Protein AF-F8P253-F1 (afdb_monomer_lite)

Structure (mmCIF, N/CA/C/O backbone):
data_AF-F8P253-F1
#
_entry.id   AF-F8P253-F1
#
loop_
_atom_site.group_PDB
_atom_site.id
_atom_site.type_symbol
_atom_site.label_atom_id
_atom_site.label_alt_id
_atom_site.label_comp_id
_atom_site.label_asym_id
_at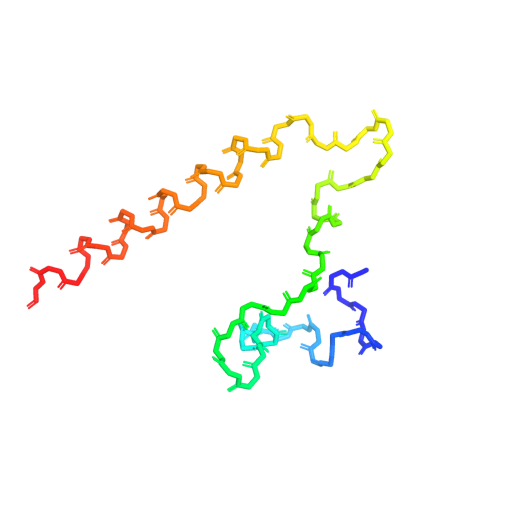om_site.label_entity_id
_atom_site.label_seq_id
_atom_site.pdbx_PDB_ins_code
_atom_site.Cartn_x
_atom_site.Cartn_y
_atom_site.Cartn_z
_atom_site.occupancy
_atom_site.B_iso_or_equiv
_atom_site.auth_seq_id
_atom_site.auth_comp_id
_atom_site.auth_asym_id
_atom_site.auth_atom_id
_atom_site.pdbx_PDB_model_num
ATOM 1 N N . MET A 1 1 ? 1.824 -0.460 -15.033 1.00 79.31 1 MET A N 1
ATOM 2 C CA . MET A 1 1 ? 1.566 -1.719 -14.303 1.00 79.31 1 MET A CA 1
ATOM 3 C C . MET A 1 1 ? 0.275 -1.622 -13.520 1.00 79.31 1 MET A C 1
ATOM 5 O O . MET A 1 1 ? -0.648 -2.297 -13.927 1.00 79.31 1 MET A O 1
ATOM 9 N N . SER A 1 2 ? 0.132 -0.706 -12.554 1.00 86.56 2 SER A N 1
ATOM 10 C CA . SER A 1 2 ? -1.152 -0.499 -11.847 1.00 86.56 2 SER A CA 1
ATOM 11 C C . SER A 1 2 ? -2.360 -0.218 -12.732 1.00 86.56 2 SER A C 1
ATOM 13 O O . SER A 1 2 ? -3.457 -0.634 -12.396 1.00 86.56 2 SER A O 1
ATOM 15 N N . ARG A 1 3 ? -2.167 0.486 -13.854 1.00 90.62 3 ARG A N 1
ATOM 16 C CA . ARG A 1 3 ? -3.228 0.776 -14.832 1.00 90.62 3 ARG A CA 1
ATOM 17 C C . ARG A 1 3 ? -3.049 0.057 -16.171 1.00 90.62 3 ARG A C 1
ATOM 19 O O . ARG A 1 3 ? -3.414 0.586 -17.212 1.00 90.62 3 ARG A O 1
ATOM 26 N N . ASN A 1 4 ? -2.358 -1.085 -16.177 1.00 90.81 4 ASN A N 1
ATOM 27 C CA . ASN A 1 4 ? -2.229 -1.875 -17.399 1.00 90.81 4 ASN A CA 1
ATOM 28 C C . ASN A 1 4 ? -3.530 -2.645 -17.642 1.00 90.81 4 ASN A C 1
ATOM 30 O O . ASN A 1 4 ? -3.789 -3.613 -16.934 1.00 90.81 4 ASN A O 1
ATOM 34 N N . GLU A 1 5 ? -4.286 -2.259 -18.665 1.00 93.81 5 GLU A N 1
ATOM 35 C CA . GLU A 1 5 ? -5.583 -2.859 -18.998 1.00 93.81 5 GLU A CA 1
ATOM 36 C C . GLU A 1 5 ? -5.503 -4.361 -19.320 1.00 93.81 5 GLU A C 1
ATOM 38 O O . GLU A 1 5 ? -6.447 -5.104 -19.070 1.00 93.81 5 GLU A O 1
ATOM 43 N N . ALA A 1 6 ? -4.353 -4.836 -19.815 1.00 91.19 6 ALA A N 1
ATOM 44 C CA . ALA A 1 6 ? -4.141 -6.259 -20.084 1.00 91.19 6 ALA A CA 1
ATOM 45 C C . ALA A 1 6 ? -4.041 -7.105 -18.800 1.00 91.19 6 ALA A C 1
ATOM 47 O O . ALA A 1 6 ? -4.304 -8.303 -18.835 1.00 91.19 6 ALA A O 1
ATOM 48 N N . GLN A 1 7 ? -3.646 -6.495 -17.678 1.00 86.31 7 GLN A N 1
ATOM 49 C CA . GLN A 1 7 ? -3.553 -7.150 -16.367 1.00 86.31 7 GLN A CA 1
ATOM 50 C C . GLN A 1 7 ? -4.765 -6.822 -15.484 1.00 86.31 7 GLN A C 1
ATOM 52 O O . GLN A 1 7 ? -5.251 -7.674 -14.745 1.00 86.31 7 GLN A O 1
ATOM 57 N N . TYR A 1 8 ? -5.266 -5.592 -15.582 1.00 90.06 8 TYR A N 1
ATOM 58 C CA . TYR A 1 8 ? -6.350 -5.051 -14.777 1.00 90.06 8 TYR A CA 1
ATOM 59 C C . TYR A 1 8 ? -7.457 -4.521 -15.694 1.00 90.06 8 TYR A C 1
ATOM 61 O O . TYR A 1 8 ? -7.452 -3.338 -16.006 1.00 90.06 8 TYR A O 1
ATOM 69 N N . PRO A 1 9 ? -8.423 -5.348 -16.125 1.00 91.81 9 PRO A N 1
ATOM 70 C CA . PRO A 1 9 ? -9.573 -4.849 -16.880 1.00 91.81 9 PRO A CA 1
ATOM 71 C C . PRO A 1 9 ? -10.321 -3.783 -16.074 1.00 91.81 9 PRO A C 1
ATOM 73 O O . PRO A 1 9 ? -10.522 -3.986 -14.875 1.00 91.81 9 PRO A O 1
ATOM 76 N N . ASN A 1 10 ? -10.725 -2.683 -16.702 1.00 95.00 10 ASN A N 1
ATOM 77 C CA . ASN A 1 10 ? -11.222 -1.456 -16.079 1.00 95.00 10 ASN A CA 1
ATOM 78 C C . ASN A 1 10 ? -10.208 -0.841 -15.098 1.00 95.00 10 ASN A C 1
ATOM 80 O O . ASN A 1 10 ? -10.549 -0.521 -13.958 1.00 95.00 10 ASN A O 1
ATOM 84 N N . ALA A 1 11 ? -8.943 -0.673 -15.498 1.00 93.50 11 ALA A N 1
ATOM 85 C CA . ALA A 1 11 ? -7.862 -0.312 -14.568 1.00 93.50 11 ALA A CA 1
ATOM 86 C C . ALA A 1 11 ? -7.987 1.096 -13.952 1.00 93.50 11 ALA A C 1
ATOM 88 O O . ALA A 1 11 ? -7.247 1.455 -13.032 1.00 93.50 11 ALA A O 1
ATOM 89 N N . SER A 1 12 ? -8.885 1.921 -14.493 1.00 95.62 12 SER A N 1
ATOM 90 C CA . SER A 1 12 ? -9.193 3.258 -13.974 1.00 95.62 12 SER A CA 1
ATOM 91 C C . SER A 1 12 ? -10.304 3.250 -12.922 1.00 95.62 12 SER A C 1
ATOM 93 O O . SER A 1 12 ? -10.492 4.255 -12.239 1.00 95.62 12 SER A O 1
ATOM 95 N N . GLU A 1 13 ? -11.019 2.134 -12.771 1.00 96.56 13 GLU A N 1
ATOM 96 C CA . GLU A 1 13 ? -12.090 1.965 -11.793 1.00 96.56 13 GLU A CA 1
ATOM 97 C C . GLU A 1 13 ? -11.553 1.399 -10.474 1.00 96.56 13 GLU A C 1
ATOM 99 O O . GLU A 1 13 ? -10.643 0.565 -10.437 1.00 96.56 13 GLU A O 1
ATOM 104 N N . PHE A 1 14 ? -12.151 1.830 -9.363 1.00 94.38 14 PHE A N 1
ATOM 105 C CA . PHE A 1 14 ? -11.867 1.260 -8.052 1.00 94.38 14 PHE A CA 1
ATOM 106 C C . PHE A 1 14 ? -12.670 -0.031 -7.867 1.00 94.38 14 PHE A C 1
ATOM 108 O O . PHE A 1 14 ? -13.848 0.012 -7.527 1.00 94.38 14 PHE A O 1
ATOM 115 N N . VAL A 1 15 ? -12.022 -1.174 -8.104 1.00 92.69 15 VAL A N 1
ATOM 116 C CA . VAL A 1 15 ? -12.639 -2.509 -8.004 1.00 92.69 15 VAL A CA 1
ATOM 117 C C . VAL A 1 15 ? -11.803 -3.382 -7.061 1.00 92.69 15 VAL A C 1
ATOM 119 O O . VAL A 1 15 ? -10.878 -4.047 -7.534 1.00 92.69 15 VAL A O 1
ATOM 122 N N . PRO A 1 16 ? -12.048 -3.358 -5.736 1.00 90.94 16 PRO A N 1
ATOM 123 C CA . PRO A 1 16 ? -11.301 -4.155 -4.754 1.00 90.94 16 PRO A CA 1
ATOM 124 C C . PRO A 1 16 ? -11.383 -5.668 -4.981 1.00 90.94 16 PRO A C 1
ATOM 126 O O . PRO A 1 16 ? -10.426 -6.394 -4.711 1.00 90.94 16 PRO A O 1
ATOM 129 N N . GLU A 1 17 ? -12.503 -6.150 -5.518 1.00 91.94 17 GLU A N 1
ATOM 130 C CA . GLU A 1 17 ? -12.814 -7.569 -5.721 1.00 91.94 17 GLU A CA 1
ATOM 131 C C . GLU A 1 17 ? -11.799 -8.251 -6.643 1.00 91.94 17 GLU A C 1
ATOM 133 O O . GLU A 1 17 ? -11.560 -9.452 -6.529 1.00 91.94 17 GLU A O 1
ATOM 138 N N . ARG A 1 18 ? -11.124 -7.484 -7.511 1.00 90.69 18 ARG A N 1
ATOM 139 C CA . ARG A 1 18 ? -10.083 -8.002 -8.408 1.00 90.69 18 ARG A CA 1
ATOM 140 C C . ARG A 1 18 ? -8.855 -8.545 -7.690 1.00 90.69 18 ARG A C 1
ATOM 142 O O . ARG A 1 18 ? -8.021 -9.141 -8.358 1.00 90.69 18 ARG A O 1
ATOM 149 N N . PHE A 1 19 ? -8.713 -8.311 -6.385 1.00 90.81 19 PHE A N 1
ATOM 150 C CA . PHE A 1 19 ? -7.632 -8.846 -5.553 1.00 90.81 19 PHE A CA 1
ATOM 151 C C . PHE A 1 19 ? -8.046 -10.103 -4.770 1.00 90.81 19 PHE A C 1
ATOM 153 O O . PHE A 1 19 ? -7.273 -10.615 -3.959 1.00 90.81 19 PHE A O 1
ATOM 160 N N . PHE A 1 20 ? -9.242 -10.640 -5.028 1.00 92.00 20 PHE A N 1
ATOM 161 C CA . PHE A 1 20 ? -9.756 -11.856 -4.407 1.00 92.00 20 PHE A CA 1
ATOM 162 C C . PHE A 1 20 ? -9.924 -12.987 -5.429 1.00 92.00 20 PHE A C 1
ATOM 164 O O . PHE A 1 20 ? -10.146 -12.781 -6.622 1.00 92.00 20 PHE A O 1
ATOM 171 N N . LYS A 1 21 ? -9.787 -14.219 -4.948 1.00 91.19 21 LYS A N 1
ATOM 172 C CA . LYS A 1 21 ? -10.188 -15.448 -5.630 1.00 91.19 21 LYS A CA 1
ATOM 173 C C . LYS A 1 21 ? -11.665 -15.741 -5.327 1.00 91.19 21 LYS A C 1
ATOM 175 O O . LYS A 1 21 ? -12.184 -15.245 -4.327 1.00 91.19 21 LYS A O 1
ATOM 180 N N . PRO A 1 22 ? -12.328 -16.615 -6.110 1.00 91.62 22 PRO A N 1
ATOM 181 C CA . PRO A 1 22 ? -13.716 -17.008 -5.848 1.00 91.62 22 PRO A CA 1
ATOM 182 C C . PRO A 1 22 ? -13.958 -17.631 -4.463 1.00 91.62 22 PRO A C 1
ATOM 184 O O . PRO A 1 22 ? -15.077 -17.593 -3.970 1.00 91.62 22 PRO A O 1
ATOM 187 N N . ASP A 1 23 ? -12.924 -18.189 -3.824 1.00 93.38 23 ASP A N 1
ATOM 188 C CA . ASP A 1 23 ? -12.993 -18.757 -2.469 1.00 93.38 23 ASP A CA 1
ATOM 189 C C . ASP A 1 23 ? -12.803 -17.711 -1.351 1.00 93.38 23 ASP A C 1
ATOM 191 O O . ASP A 1 23 ? -12.655 -18.073 -0.184 1.00 93.38 23 ASP A O 1
ATOM 195 N N . GLY A 1 24 ? -12.769 -16.420 -1.695 1.00 89.31 24 GLY A N 1
ATOM 196 C CA . GLY A 1 24 ? -12.595 -15.314 -0.752 1.00 89.31 24 GLY A CA 1
ATOM 197 C C . GLY A 1 24 ? -11.158 -15.119 -0.266 1.00 89.31 24 GLY A C 1
ATOM 198 O O . GLY A 1 24 ? -10.900 -14.218 0.532 1.00 89.31 24 GLY A O 1
ATOM 199 N N . LYS A 1 25 ? -10.194 -15.920 -0.735 1.00 91.12 25 LYS A N 1
ATOM 200 C CA . LYS A 1 25 ? -8.775 -15.698 -0.429 1.00 91.12 25 LYS A CA 1
ATOM 201 C C . LYS A 1 25 ? -8.200 -14.626 -1.336 1.00 91.12 25 LYS A C 1
ATOM 203 O O . LYS A 1 25 ? -8.631 -14.471 -2.474 1.00 91.12 25 LYS A O 1
ATOM 208 N N . LEU A 1 26 ? -7.167 -13.934 -0.867 1.00 89.25 26 LEU A N 1
ATOM 209 C CA . LEU A 1 26 ? -6.424 -13.010 -1.717 1.00 89.25 26 LEU A CA 1
ATOM 210 C C . LEU A 1 26 ? -5.830 -13.759 -2.917 1.00 89.25 26 LEU A C 1
ATOM 212 O O . LEU A 1 26 ? -5.283 -14.865 -2.789 1.00 89.25 26 LEU A O 1
ATOM 216 N N . ASN A 1 27 ? -5.952 -13.168 -4.101 1.00 86.06 27 ASN A N 1
ATOM 217 C CA . ASN A 1 27 ? -5.194 -13.637 -5.245 1.00 86.06 27 ASN A CA 1
ATOM 218 C 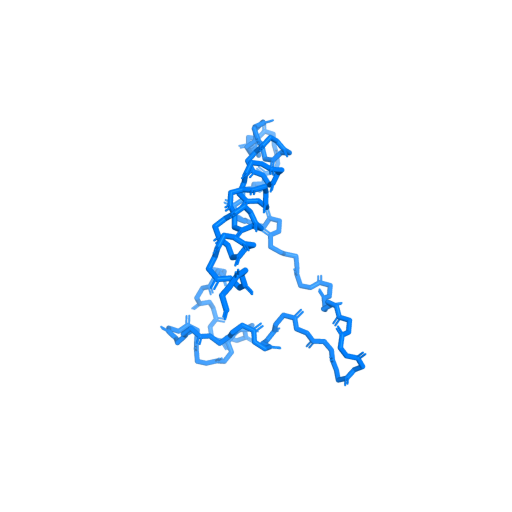C . ASN A 1 27 ? -3.732 -13.191 -5.106 1.00 86.06 27 ASN A C 1
ATOM 220 O O . ASN A 1 27 ? -3.402 -12.268 -4.367 1.00 86.06 27 ASN A O 1
ATOM 224 N N . VAL A 1 28 ? -2.822 -13.924 -5.747 1.00 69.50 28 VAL A N 1
ATOM 225 C CA . VAL A 1 28 ? -1.367 -13.730 -5.581 1.00 69.50 28 VAL A CA 1
ATOM 226 C C . VAL A 1 28 ? -0.887 -12.521 -6.388 1.00 69.50 28 VAL A C 1
ATOM 228 O O . VAL A 1 28 ? 0.288 -12.435 -6.737 1.00 69.50 28 VAL A O 1
ATOM 231 N N . ASP A 1 29 ? -1.788 -11.608 -6.755 1.00 66.81 29 ASP A N 1
ATOM 232 C CA . ASP A 1 29 ? -1.397 -10.508 -7.605 1.00 66.81 29 ASP A CA 1
ATOM 233 C C . ASP A 1 29 ? -0.480 -9.580 -6.817 1.00 66.81 29 ASP A C 1
ATOM 235 O O . ASP A 1 29 ? -0.821 -9.025 -5.767 1.00 66.81 29 ASP A O 1
ATOM 239 N N . ALA A 1 30 ? 0.763 -9.530 -7.283 1.00 61.31 30 ALA A N 1
ATOM 240 C CA . ALA A 1 30 ? 1.842 -8.949 -6.532 1.00 61.31 30 ALA A CA 1
ATOM 241 C C . ALA A 1 30 ? 1.722 -7.434 -6.652 1.00 61.31 30 ALA A C 1
ATOM 243 O O . ALA A 1 30 ? 2.295 -6.802 -7.538 1.00 61.31 30 ALA A O 1
ATOM 244 N N . THR A 1 31 ? 1.057 -6.828 -5.674 1.00 69.44 31 THR A N 1
ATOM 245 C CA . THR A 1 31 ? 1.169 -5.396 -5.383 1.00 69.44 31 THR A CA 1
ATOM 246 C C . THR A 1 31 ? 2.616 -4.988 -5.064 1.00 69.44 31 THR A C 1
ATOM 248 O O . THR A 1 31 ? 2.877 -3.818 -4.826 1.00 69.44 31 THR A O 1
ATOM 251 N N . SER A 1 32 ? 3.589 -5.910 -5.118 1.00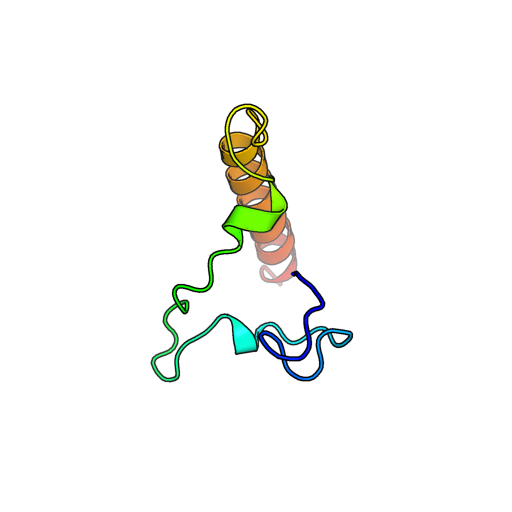 70.75 32 SER A N 1
ATOM 252 C CA . SER A 1 32 ? 5.026 -5.670 -4.947 1.00 70.75 32 SER A CA 1
ATOM 253 C C . SER A 1 32 ? 5.558 -4.528 -5.811 1.00 70.75 32 SER A C 1
ATOM 255 O O . SER A 1 32 ? 6.483 -3.834 -5.396 1.00 70.75 32 SER A O 1
ATOM 257 N N . TYR A 1 33 ? 4.943 -4.269 -6.968 1.00 83.31 33 TYR A N 1
ATOM 258 C CA . TYR A 1 33 ? 5.349 -3.162 -7.824 1.00 83.31 33 TYR A CA 1
ATOM 259 C C . TYR A 1 33 ? 5.107 -1.776 -7.220 1.00 83.31 33 TYR A C 1
ATOM 261 O O . TYR A 1 33 ? 5.752 -0.821 -7.656 1.00 83.31 33 TYR A O 1
ATOM 269 N N . ILE A 1 34 ? 4.198 -1.629 -6.245 1.00 90.88 34 ILE A N 1
ATOM 270 C CA . ILE A 1 34 ? 3.851 -0.317 -5.670 1.00 90.88 34 ILE A CA 1
ATOM 271 C C . ILE A 1 34 ? 5.035 0.315 -4.930 1.00 90.88 34 ILE A C 1
ATOM 273 O O . ILE A 1 34 ? 5.095 1.532 -4.785 1.00 90.88 34 ILE A O 1
ATOM 277 N N . PHE A 1 35 ? 5.999 -0.507 -4.510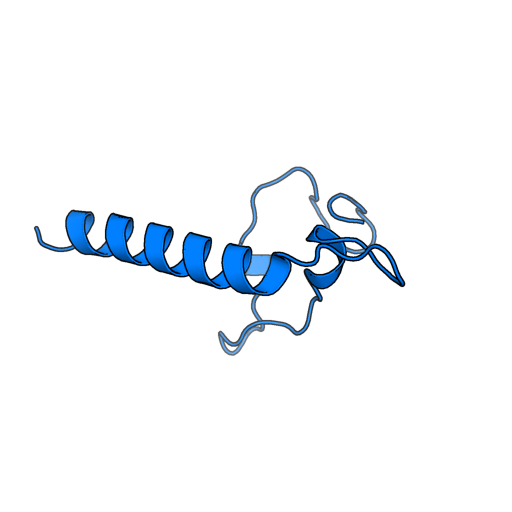 1.00 92.81 35 PHE A N 1
ATOM 278 C CA . PHE A 1 35 ? 7.220 -0.083 -3.833 1.00 92.81 35 PHE A CA 1
ATOM 279 C C . PHE A 1 35 ? 8.451 -0.064 -4.750 1.00 92.81 35 PHE A C 1
ATOM 281 O O . PHE A 1 35 ? 9.562 0.196 -4.284 1.00 92.81 35 PHE A O 1
ATOM 288 N N . GLY A 1 36 ? 8.272 -0.296 -6.052 1.00 91.75 36 GLY A N 1
ATOM 289 C CA . GLY A 1 36 ? 9.357 -0.384 -7.024 1.00 91.75 36 GLY A CA 1
ATOM 290 C C . GLY A 1 36 ? 10.086 -1.731 -6.998 1.00 91.75 36 GLY A C 1
ATOM 291 O O . GLY A 1 36 ? 9.601 -2.714 -6.449 1.00 91.75 36 GLY A O 1
ATOM 292 N N . PHE A 1 37 ? 11.261 -1.784 -7.630 1.00 91.56 37 PHE A N 1
ATOM 293 C CA . PHE A 1 37 ? 11.995 -3.033 -7.859 1.00 91.56 37 PHE A CA 1
ATOM 294 C C . PHE A 1 37 ? 13.505 -2.888 -7.687 1.00 91.56 37 PHE A C 1
ATOM 296 O O . PHE A 1 37 ? 14.078 -1.800 -7.787 1.00 91.56 37 PHE A O 1
ATOM 303 N N . GLY A 1 38 ? 14.165 -4.035 -7.508 1.00 92.25 38 GLY A N 1
ATOM 304 C CA . GLY A 1 38 ? 15.618 -4.152 -7.520 1.00 92.25 38 GLY A CA 1
ATOM 305 C C . GLY A 1 38 ? 16.288 -3.450 -6.340 1.00 92.25 38 GLY A C 1
ATOM 306 O O . GLY A 1 38 ? 15.721 -3.322 -5.259 1.00 92.25 38 GLY A O 1
ATOM 307 N N . ARG A 1 39 ? 17.518 -2.969 -6.554 1.00 95.81 39 ARG A N 1
ATOM 308 C CA . ARG A 1 39 ? 18.366 -2.369 -5.502 1.00 95.81 39 ARG A CA 1
ATOM 309 C C . ARG A 1 39 ? 17.797 -1.086 -4.875 1.00 95.81 39 ARG A C 1
ATOM 311 O O . ARG A 1 39 ? 18.363 -0.593 -3.905 1.00 95.81 39 ARG A O 1
ATOM 318 N N . ARG A 1 40 ? 16.736 -0.511 -5.451 1.00 94.69 40 ARG A N 1
ATOM 319 C CA . ARG A 1 40 ? 16.081 0.727 -4.996 1.00 94.69 40 ARG A CA 1
ATOM 320 C C . ARG A 1 40 ? 14.603 0.517 -4.650 1.00 94.69 40 ARG A C 1
ATOM 322 O O . ARG A 1 40 ? 13.858 1.490 -4.610 1.00 94.69 40 ARG A O 1
ATOM 329 N N . VAL A 1 41 ? 14.180 -0.725 -4.405 1.00 95.06 41 VAL A N 1
ATOM 330 C CA . VAL A 1 41 ? 12.865 -0.991 -3.805 1.00 95.06 41 VAL A CA 1
ATOM 331 C C . VAL A 1 41 ? 12.726 -0.213 -2.493 1.00 95.06 41 VAL A C 1
ATOM 333 O O . VAL A 1 41 ? 13.713 -0.020 -1.776 1.00 95.06 41 VAL A O 1
ATOM 336 N N . CYS A 1 42 ? 11.523 0.272 -2.191 1.00 95.06 42 CYS A N 1
ATOM 337 C CA . CYS A 1 42 ? 11.267 1.070 -0.999 1.00 95.06 42 CYS A CA 1
ATOM 338 C C . CYS A 1 42 ? 11.722 0.329 0.265 1.00 95.06 42 CYS A C 1
ATOM 340 O O . 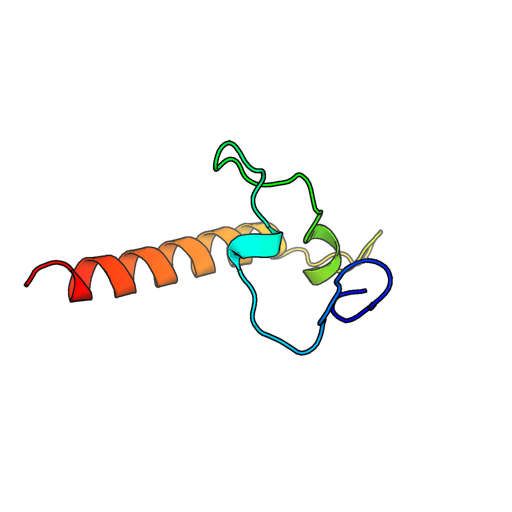CYS A 1 42 ? 11.112 -0.658 0.678 1.00 95.06 42 CYS A O 1
ATOM 342 N N . ALA A 1 43 ? 12.759 0.850 0.926 1.00 96.31 43 ALA A N 1
ATOM 343 C CA . ALA A 1 43 ? 13.267 0.286 2.177 1.00 96.31 43 ALA A CA 1
ATOM 344 C C . ALA A 1 43 ? 12.211 0.306 3.300 1.00 96.31 43 ALA A C 1
ATOM 346 O O . ALA A 1 43 ? 12.244 -0.522 4.206 1.00 96.31 43 ALA A O 1
ATOM 347 N N . GLY A 1 44 ? 11.245 1.228 3.220 1.00 96.44 44 GLY A N 1
ATOM 348 C CA . GLY A 1 44 ? 10.152 1.373 4.178 1.00 96.44 44 GLY A CA 1
ATOM 349 C C . GLY A 1 44 ? 8.911 0.524 3.889 1.00 96.44 44 GLY A C 1
ATOM 350 O O . GLY A 1 44 ? 7.945 0.647 4.635 1.00 96.44 44 GLY A O 1
ATOM 351 N N . GLN A 1 45 ? 8.890 -0.321 2.848 1.00 94.38 45 GLN A N 1
ATOM 352 C CA . GLN A 1 45 ? 7.677 -1.043 2.418 1.00 94.38 45 GLN A CA 1
ATOM 353 C C . GLN A 1 45 ? 7.002 -1.851 3.539 1.00 94.38 45 GLN A C 1
ATOM 355 O O . GLN A 1 45 ? 5.779 -1.890 3.639 1.00 94.38 45 GLN A O 1
ATOM 360 N N . HIS A 1 46 ? 7.795 -2.460 4.425 1.00 94.25 46 HIS A N 1
ATOM 361 C CA . HIS A 1 46 ? 7.275 -3.267 5.529 1.00 94.25 46 HIS A CA 1
ATOM 362 C C . HIS A 1 46 ? 6.595 -2.399 6.591 1.00 94.25 46 HIS A C 1
ATOM 364 O O . HIS A 1 46 ? 5.506 -2.731 7.054 1.00 94.25 46 HIS A O 1
ATOM 370 N N . VAL A 1 47 ? 7.207 -1.257 6.922 1.00 97.69 47 VAL A N 1
ATOM 371 C CA . VAL A 1 47 ? 6.635 -0.277 7.853 1.00 97.69 47 VAL A CA 1
ATOM 372 C C . VAL A 1 47 ? 5.375 0.345 7.255 1.00 97.69 47 VAL A C 1
ATOM 374 O O . VAL A 1 47 ? 4.360 0.427 7.937 1.00 97.69 47 VAL A O 1
ATOM 377 N N . ALA A 1 48 ? 5.410 0.722 5.975 1.00 95.69 48 ALA A N 1
ATOM 378 C CA . ALA A 1 48 ? 4.270 1.304 5.275 1.00 95.69 48 ALA A CA 1
ATOM 379 C C . ALA A 1 48 ? 3.065 0.351 5.247 1.00 95.69 48 ALA A C 1
ATOM 381 O O . ALA A 1 48 ? 1.961 0.760 5.599 1.00 95.69 48 ALA A O 1
ATOM 382 N N . ASN A 1 49 ? 3.278 -0.926 4.908 1.00 93.50 49 ASN A N 1
ATOM 383 C CA . ASN A 1 49 ? 2.212 -1.930 4.905 1.00 93.50 49 ASN A CA 1
ATOM 384 C C . ASN A 1 49 ? 1.583 -2.106 6.293 1.00 93.50 49 ASN A C 1
ATOM 386 O O . ASN A 1 49 ? 0.359 -2.092 6.417 1.00 93.50 49 ASN A O 1
ATOM 390 N N . ALA A 1 50 ? 2.405 -2.231 7.340 1.00 96.31 50 ALA A N 1
ATOM 391 C CA . ALA A 1 50 ? 1.909 -2.367 8.706 1.00 96.31 50 ALA A CA 1
ATOM 392 C C . ALA A 1 50 ? 1.140 -1.116 9.164 1.00 96.31 50 ALA A C 1
ATOM 394 O O . ALA A 1 50 ? 0.052 -1.230 9.724 1.00 96.31 50 ALA A O 1
ATOM 395 N N . ALA A 1 51 ? 1.672 0.075 8.884 1.00 97.94 51 ALA A N 1
ATOM 396 C CA . ALA A 1 51 ? 1.056 1.339 9.271 1.00 97.94 51 ALA A CA 1
ATOM 397 C C . ALA A 1 51 ? -0.305 1.553 8.592 1.00 97.94 51 ALA A C 1
ATOM 399 O O . ALA A 1 51 ? -1.274 1.892 9.269 1.00 97.94 51 ALA A O 1
ATOM 400 N N . VAL A 1 52 ? -0.403 1.313 7.279 1.00 96.00 52 VAL A N 1
ATOM 401 C CA . VAL A 1 52 ? -1.664 1.447 6.531 1.00 96.00 52 VAL A CA 1
ATOM 402 C C . VAL A 1 52 ? -2.704 0.449 7.035 1.00 96.00 52 VAL A C 1
ATOM 404 O O . VAL A 1 52 ? -3.852 0.831 7.251 1.00 96.00 52 VAL A O 1
ATOM 407 N N . TRP A 1 53 ? -2.309 -0.803 7.287 1.00 95.31 53 TRP A N 1
ATOM 408 C CA . TRP A 1 53 ? -3.210 -1.810 7.847 1.00 95.31 53 TRP A CA 1
ATOM 409 C C . TRP A 1 53 ? -3.774 -1.386 9.207 1.00 95.31 53 TRP A C 1
ATOM 411 O O . TRP A 1 53 ? -4.989 -1.380 9.399 1.00 95.31 53 TRP A O 1
ATOM 421 N N . ILE A 1 54 ? -2.899 -0.976 10.133 1.00 97.56 54 ILE A N 1
ATOM 422 C CA . ILE A 1 54 ? -3.299 -0.519 11.469 1.00 97.56 54 ILE A CA 1
ATOM 423 C C . ILE A 1 54 ? -4.241 0.681 11.364 1.00 97.56 54 ILE A C 1
ATOM 425 O O . ILE A 1 54 ? -5.270 0.700 12.037 1.00 97.56 54 ILE A O 1
ATOM 429 N N . ALA A 1 55 ? -3.924 1.658 10.511 1.00 97.12 55 ALA A N 1
ATOM 430 C CA . ALA A 1 55 ? -4.747 2.847 10.329 1.00 97.12 55 ALA A CA 1
ATOM 431 C C . ALA A 1 55 ? -6.155 2.496 9.824 1.00 97.12 55 ALA A C 1
ATOM 433 O O . ALA A 1 55 ? -7.137 2.948 10.408 1.00 97.12 55 ALA A O 1
ATOM 434 N N . ILE A 1 56 ? -6.267 1.651 8.792 1.00 95.94 56 ILE A N 1
ATOM 435 C CA . ILE A 1 56 ? -7.562 1.229 8.235 1.00 95.94 56 ILE A CA 1
ATOM 436 C C . ILE A 1 56 ? -8.394 0.497 9.291 1.00 95.94 56 ILE A C 1
ATOM 438 O O . ILE A 1 56 ? -9.546 0.867 9.514 1.00 95.94 56 ILE A O 1
ATOM 442 N N . VAL A 1 57 ? -7.818 -0.505 9.965 1.00 96.56 57 VAL A N 1
ATOM 443 C CA . VAL A 1 57 ? -8.536 -1.291 10.982 1.00 96.56 57 VAL A CA 1
ATOM 444 C C . VAL A 1 57 ? -8.973 -0.407 12.147 1.00 96.56 57 VAL A C 1
ATOM 446 O O . VAL A 1 57 ? -10.112 -0.511 12.587 1.00 96.56 57 VAL A O 1
ATOM 449 N N . SER A 1 58 ? -8.111 0.505 12.606 1.00 96.25 58 SER A N 1
ATOM 450 C CA . SER A 1 58 ? -8.440 1.443 13.688 1.00 96.25 58 SER A CA 1
ATOM 451 C C . SER A 1 58 ? -9.609 2.350 13.312 1.00 96.25 58 SER A C 1
ATOM 453 O O . SER A 1 58 ? -10.538 2.508 14.100 1.00 96.25 58 SER A O 1
ATOM 455 N N . CYS A 1 59 ? -9.596 2.908 12.098 1.00 95.06 59 CYS A N 1
ATOM 456 C CA . CYS A 1 59 ? -10.692 3.731 11.598 1.00 95.06 59 CYS A CA 1
ATOM 457 C C . CYS A 1 59 ? -11.997 2.930 11.549 1.00 95.06 59 CYS A C 1
ATOM 459 O O . CYS A 1 59 ? -12.985 3.334 12.154 1.00 95.06 59 CYS A O 1
ATOM 461 N N . VAL A 1 60 ? -12.001 1.775 10.877 1.00 95.06 60 VAL A N 1
ATOM 462 C CA . VAL A 1 60 ? -13.210 0.955 10.698 1.00 95.06 60 VAL A CA 1
ATOM 463 C C . VAL A 1 60 ? -13.772 0.474 12.036 1.00 95.06 60 VAL A C 1
ATOM 465 O O . VAL A 1 60 ? -14.982 0.544 12.238 1.00 95.06 60 VAL A O 1
ATOM 468 N N . GLN A 1 61 ? -12.912 0.049 12.964 1.00 94.75 61 GLN A N 1
ATOM 469 C CA . GLN A 1 61 ? -13.322 -0.423 14.286 1.00 94.75 61 GLN A CA 1
ATOM 470 C C . GLN A 1 61 ? -14.106 0.640 15.063 1.00 94.75 61 GLN A C 1
ATOM 472 O O . GLN A 1 61 ? -15.108 0.313 15.692 1.00 94.75 61 GLN A O 1
ATOM 477 N N . ILE A 1 62 ? -13.672 1.903 15.008 1.00 92.25 62 ILE A N 1
ATOM 478 C CA . ILE A 1 62 ? -14.353 3.013 15.689 1.00 92.25 62 ILE A CA 1
ATOM 479 C C . ILE A 1 62 ? -15.732 3.275 15.064 1.00 92.25 62 ILE A C 1
ATOM 481 O O . ILE A 1 62 ? -16.688 3.568 15.779 1.00 92.25 62 ILE A O 1
ATOM 485 N N . TYR A 1 63 ? -15.860 3.151 13.740 1.00 83.75 63 TYR A N 1
ATOM 486 C CA . TYR A 1 63 ? -17.135 3.377 13.050 1.00 83.75 63 TYR A CA 1
ATOM 487 C C . TYR A 1 63 ? -18.141 2.227 13.211 1.00 83.75 63 TYR A C 1
ATOM 489 O O . TYR A 1 63 ? -19.339 2.478 13.130 1.00 83.75 63 TYR A O 1
ATOM 497 N N . GLN A 1 64 ? -17.686 0.992 13.441 1.00 68.75 64 GLN A N 1
ATOM 498 C CA . GLN A 1 64 ? -18.552 -0.186 13.613 1.00 68.75 64 GLN A CA 1
ATOM 499 C C . GLN A 1 64 ? -19.002 -0.432 15.062 1.00 68.75 64 GLN A C 1
ATOM 501 O O . GLN A 1 64 ? -19.799 -1.330 15.306 1.00 68.75 64 GLN A O 1
ATOM 506 N N . SER A 1 65 ? -18.502 0.335 16.034 1.00 61.56 65 SER A N 1
ATOM 507 C CA . SER A 1 65 ? -18.880 0.215 17.452 1.00 61.56 65 SER A CA 1
ATOM 508 C C . SER A 1 65 ? -20.159 0.978 17.857 1.00 61.56 65 SER A C 1
ATOM 510 O O . SER A 1 65 ? -20.347 1.243 19.042 1.00 61.56 65 SER A O 1
ATOM 512 N N . ASN A 1 66 ? -21.028 1.313 16.897 1.00 48.12 66 ASN A N 1
ATOM 513 C CA . ASN A 1 66 ? -22.387 1.855 17.081 1.00 48.12 66 ASN A CA 1
ATOM 514 C C . ASN A 1 66 ? -23.404 0.969 16.353 1.00 48.12 66 ASN A C 1
ATOM 516 O O . ASN A 1 66 ? -24.595 1.034 16.725 1.00 48.12 66 ASN A O 1
#

Secondary structure (DSSP, 8-state):
-TT-TTTSTTTTS--GGGGB-TTSSBP---GGGGG--GGGS-TTHHHHHHHHHHHHHHHHHHHH--

Foldseek 3Di:
DQQDCVQPPVSVDDDPCSQADPVRHGDPPPPQPVQPDDPRRNPCPVVVVVVVVCVVCVVVVVVPPD

pLDDT: mean 89.3, std 10.15, range [48.12, 97.94]

Radius of gyration: 14.88 Å; chains: 1; bounding box: 41×22×38 Å

Organism: Serpula lacrymans var. lacrymans (strain S7.9) (NCBI:txid578457)

InterPro domains:
  IPR001128 Cytochrome P450 [PF00067] (1-63)
  IPR017972 Cytochrome P450, conserved site [PS00086] (35-44)
  IPR036396 Cytochrome P450 superfamily [G3DSA:1.10.630.10] (1-65)
  IPR036396 Cytochrome P450 superfamily [SSF48264] (1-63)
  IPR050364 Cytochrome P450 monooxygenase, fungi [PTHR46300] (1-61)

Seq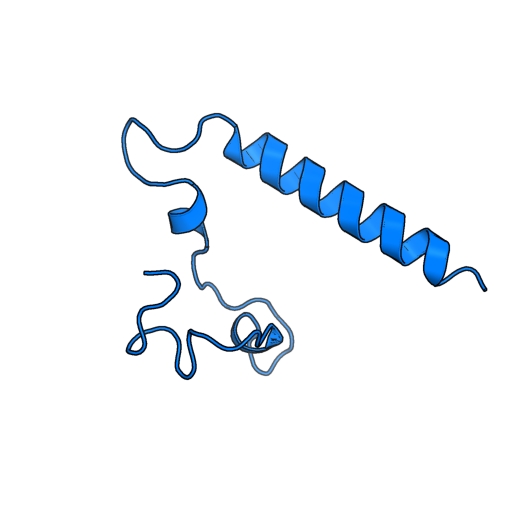uence (66 aa):
MSRNEAQYPNASEFVPERFFKPDGKLNVDATSYIFGFGRRVCAGQHVANAAVWIAIVSCVQIYQSN